Protein AF-A0AA51B6Q6-F1 (afdb_monomer)

Solvent-accessible surface area (backbone atoms only — not comparable to full-atom values): 3293 Å² total; per-residue (Å²): 120,49,76,47,80,46,77,55,96,93,41,80,41,84,43,78,46,75,83,66,82,77,72,70,80,94,62,102,69,55,71,89,62,67,62,98,57,95,76,84,87,88,85,133

Radius of gyration: 12.87 Å; Cα contacts (8 Å, |Δi|>4): 28; chains: 1; bounding box: 26×21×30 Å

InterPro domains:
  IPR001806 Small GTPase [PF00071] (3-44)
  IPR027417 P-loop containing nucleoside triphosphate hydrolase [G3DSA:3.40.50.300] (1-44)
  IPR027417 P-loop containing nucleoside triphosphate hydrolase [SSF52540] (2-44)

Structure (mmCIF, N/CA/C/O backbone):
data_AF-A0AA51B6Q6-F1
#
_entry.id   AF-A0AA51B6Q6-F1
#
loop_
_atom_site.group_PDB
_atom_site.id
_atom_site.type_symbol
_atom_site.label_atom_id
_atom_site.label_alt_id
_atom_site.label_comp_id
_atom_site.label_asym_id
_atom_site.label_entity_id
_atom_site.label_seq_id
_atom_site.pdbx_PDB_ins_code
_atom_site.Cartn_x
_atom_site.Cartn_y
_atom_site.Cartn_z
_atom_site.occupancy
_atom_site.B_iso_or_equiv
_atom_site.auth_seq_id
_atom_site.auth_comp_id
_atom_site.auth_asym_id
_atom_site.auth_atom_id
_atom_site.pdbx_PDB_model_num
ATOM 1 N N . ALA A 1 1 ? 8.598 5.930 0.134 1.00 73.94 1 ALA A N 1
ATOM 2 C CA . ALA A 1 1 ? 7.425 5.463 0.902 1.00 73.94 1 ALA A CA 1
ATOM 3 C C . ALA A 1 1 ? 6.678 6.680 1.419 1.00 73.94 1 ALA A C 1
ATOM 5 O O . ALA A 1 1 ? 7.323 7.618 1.873 1.00 73.94 1 ALA A O 1
ATOM 6 N N . PHE A 1 2 ? 5.359 6.679 1.296 1.00 87.81 2 PHE A N 1
ATOM 7 C CA . PHE A 1 2 ? 4.473 7.765 1.703 1.00 87.81 2 PHE A CA 1
ATOM 8 C C . PHE A 1 2 ? 3.614 7.286 2.873 1.00 87.81 2 PHE A C 1
ATOM 10 O O . PHE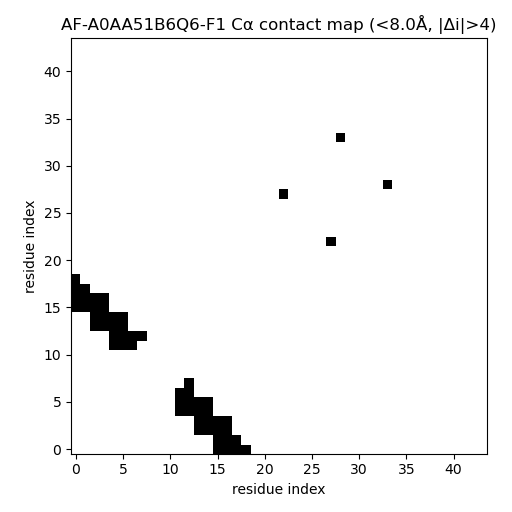 A 1 2 ? 3.133 6.160 2.843 1.00 87.81 2 PHE A O 1
ATOM 17 N N . THR A 1 3 ? 3.416 8.110 3.897 1.00 93.69 3 THR A N 1
ATOM 18 C CA . THR A 1 3 ? 2.598 7.748 5.061 1.00 93.69 3 THR A CA 1
ATOM 19 C C . THR A 1 3 ? 1.333 8.589 5.085 1.00 93.69 3 THR A C 1
ATOM 21 O O . THR A 1 3 ? 1.382 9.800 4.866 1.00 93.69 3 THR A O 1
ATOM 24 N N . LYS A 1 4 ? 0.197 7.954 5.374 1.00 94.56 4 LYS A N 1
ATOM 25 C CA . LYS A 1 4 ? -1.103 8.609 5.493 1.00 94.56 4 LYS A CA 1
ATOM 26 C C . LYS A 1 4 ? -1.875 8.066 6.687 1.00 94.56 4 LYS A C 1
ATOM 28 O O . LYS A 1 4 ? -1.984 6.856 6.851 1.00 94.56 4 LYS A O 1
ATOM 33 N N . PHE A 1 5 ? -2.478 8.961 7.460 1.00 96.38 5 PHE A N 1
ATOM 34 C CA . PHE A 1 5 ? -3.440 8.583 8.490 1.00 96.38 5 PHE A CA 1
ATOM 35 C C . PHE A 1 5 ? -4.824 8.390 7.868 1.00 96.38 5 PHE A C 1
ATOM 37 O O . PHE A 1 5 ? -5.302 9.245 7.115 1.00 96.38 5 PHE A O 1
ATOM 44 N N . ILE A 1 6 ? -5.462 7.258 8.158 1.00 95.56 6 ILE A N 1
ATOM 45 C CA . ILE A 1 6 ? -6.839 6.963 7.753 1.00 95.56 6 ILE A CA 1
ATOM 46 C C . ILE A 1 6 ? -7.679 6.639 8.983 1.00 95.56 6 ILE A C 1
ATOM 48 O O . ILE A 1 6 ? -7.217 5.969 9.902 1.00 95.56 6 ILE A O 1
ATOM 52 N N . ARG A 1 7 ? -8.936 7.085 8.987 1.00 96.69 7 ARG A N 1
ATOM 53 C CA . ARG A 1 7 ? -9.902 6.734 10.028 1.00 96.69 7 ARG A CA 1
ATOM 54 C C . ARG A 1 7 ? -10.930 5.767 9.462 1.00 96.69 7 ARG A C 1
ATOM 56 O O . ARG A 1 7 ? -11.603 6.091 8.487 1.00 96.69 7 ARG A O 1
ATOM 63 N N . LEU A 1 8 ? -11.060 4.601 10.081 1.00 95.19 8 LEU A N 1
ATOM 64 C CA . LEU A 1 8 ? -11.958 3.533 9.650 1.00 95.19 8 LEU A CA 1
ATOM 65 C C . LEU A 1 8 ? -12.620 2.927 10.890 1.00 95.19 8 LEU A C 1
ATOM 67 O O . LEU A 1 8 ? -11.934 2.586 11.847 1.00 95.19 8 LEU A O 1
ATOM 71 N N . ASN A 1 9 ? -13.954 2.855 10.913 1.00 95.44 9 ASN A N 1
ATOM 72 C CA . ASN A 1 9 ? -14.732 2.337 12.051 1.00 95.44 9 ASN A CA 1
ATOM 73 C C . ASN A 1 9 ? -14.351 2.949 13.416 1.00 95.44 9 ASN A C 1
ATOM 75 O O . ASN A 1 9 ? -14.262 2.250 14.418 1.00 95.44 9 ASN A O 1
ATOM 79 N N . SER A 1 10 ? -14.126 4.267 13.455 1.00 95.44 10 SER A N 1
ATOM 80 C CA . SER A 1 10 ? -13.685 5.012 14.650 1.00 95.44 10 SER A CA 1
ATOM 81 C C . SER A 1 10 ? -12.268 4.708 15.149 1.00 95.44 10 SER A C 1
ATOM 83 O O . SER A 1 10 ? -11.866 5.275 16.163 1.00 95.44 10 SER A O 1
ATOM 85 N N . THR A 1 11 ? -11.489 3.911 14.420 1.00 97.00 11 TH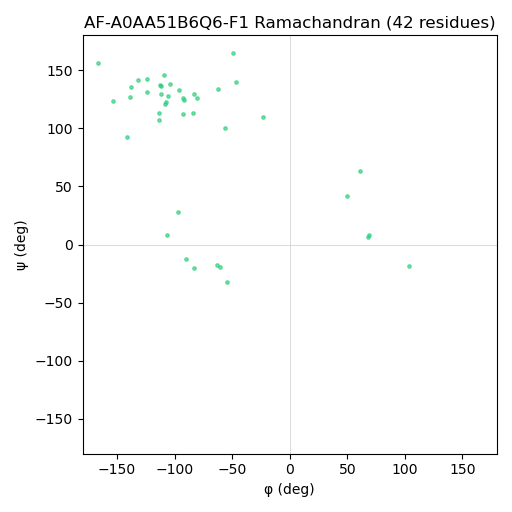R A N 1
ATOM 86 C CA . THR A 1 11 ? -10.067 3.675 14.682 1.00 97.00 11 THR A CA 1
ATOM 87 C C . THR A 1 11 ? -9.216 4.457 13.689 1.00 97.00 11 THR A C 1
ATOM 89 O O . THR A 1 11 ? -9.546 4.547 12.506 1.00 97.00 11 THR A O 1
ATOM 92 N N . GLU A 1 12 ? -8.136 5.059 14.177 1.00 97.19 12 GLU A N 1
ATOM 93 C CA . GLU A 1 12 ? -7.147 5.744 13.351 1.00 97.19 12 GLU A CA 1
ATOM 94 C C . GLU A 1 12 ? -5.977 4.801 13.069 1.00 97.19 12 GLU A C 1
ATOM 96 O O . GLU A 1 12 ? -5.475 4.131 13.970 1.00 97.19 12 GLU A O 1
ATOM 101 N N . TYR A 1 13 ? -5.571 4.735 11.808 1.00 95.56 13 TYR A N 1
ATOM 102 C CA . TYR A 1 13 ? -4.496 3.882 11.330 1.00 95.56 13 TYR A CA 1
ATOM 103 C C . TYR A 1 13 ? -3.459 4.735 10.618 1.00 95.56 13 TYR A C 1
ATOM 105 O O . TYR A 1 13 ? -3.794 5.513 9.722 1.00 95.56 13 TYR A O 1
ATOM 113 N N . GLU A 1 14 ? -2.196 4.540 10.972 1.00 96.12 14 GLU A N 1
ATOM 114 C CA . GLU A 1 14 ? -1.075 5.016 10.175 1.00 96.12 14 GLU A CA 1
ATOM 115 C C . GLU A 1 14 ? -0.788 3.993 9.074 1.00 96.12 14 GLU A C 1
ATOM 117 O O . GLU A 1 14 ? -0.396 2.857 9.340 1.00 96.12 14 GLU A O 1
ATOM 122 N N . VAL A 1 15 ? -1.010 4.381 7.822 1.00 94.12 15 VAL A N 1
ATOM 123 C CA . VAL A 1 15 ? -0.798 3.513 6.664 1.00 94.12 15 VAL A CA 1
ATOM 124 C C . VAL A 1 15 ? 0.429 3.980 5.902 1.00 94.12 15 VAL A C 1
ATOM 126 O O . VAL A 1 15 ? 0.482 5.105 5.400 1.00 94.12 15 VAL A O 1
ATOM 129 N N . LYS A 1 16 ? 1.408 3.083 5.776 1.00 92.69 16 LYS A N 1
ATOM 130 C CA . LYS A 1 16 ? 2.603 3.275 4.954 1.00 92.69 16 LYS A CA 1
ATOM 131 C C . LYS A 1 16 ? 2.368 2.697 3.561 1.00 92.69 16 LYS A C 1
ATOM 133 O O . LYS A 1 16 ? 2.255 1.490 3.383 1.00 92.69 16 LYS A O 1
ATOM 138 N N . LEU A 1 17 ? 2.314 3.579 2.574 1.00 89.06 17 LEU A N 1
ATOM 139 C CA . LEU A 1 17 ? 2.166 3.276 1.158 1.00 89.06 17 LEU A CA 1
ATOM 140 C C . LEU A 1 17 ? 3.552 3.182 0.508 1.00 89.06 17 LEU A C 1
ATOM 142 O O . LEU A 1 17 ? 4.385 4.094 0.605 1.00 89.06 17 LEU A O 1
ATOM 146 N N . VAL A 1 18 ? 3.801 2.060 -0.158 1.00 85.94 18 VAL A N 1
ATOM 147 C CA . VAL A 1 18 ? 5.015 1.815 -0.938 1.00 85.94 18 VAL A CA 1
ATOM 148 C C . VAL A 1 18 ? 4.596 1.711 -2.396 1.00 85.94 18 VAL A C 1
ATOM 150 O O . VAL A 1 18 ? 3.870 0.797 -2.763 1.00 85.94 18 VAL A O 1
ATOM 153 N N . ASP A 1 19 ? 5.024 2.681 -3.199 1.00 81.44 19 ASP A N 1
ATOM 154 C CA . ASP A 1 19 ? 4.897 2.618 -4.651 1.00 81.44 19 ASP A CA 1
ATOM 155 C C . ASP A 1 19 ? 6.042 1.755 -5.190 1.00 81.44 19 ASP A C 1
ATOM 157 O O . ASP A 1 19 ? 7.208 1.989 -4.858 1.00 81.44 19 ASP A O 1
ATOM 161 N N . THR A 1 20 ? 5.704 0.736 -5.973 1.00 74.94 20 THR A N 1
ATOM 162 C CA . THR A 1 20 ? 6.665 -0.165 -6.617 1.00 74.94 20 THR A CA 1
ATOM 163 C C . THR A 1 20 ? 6.945 0.256 -8.060 1.00 74.94 20 THR A C 1
ATOM 165 O O . THR A 1 20 ? 7.220 -0.617 -8.879 1.00 74.94 20 THR A O 1
ATOM 168 N N . ALA A 1 21 ? 6.809 1.557 -8.367 1.00 64.06 21 ALA A N 1
ATOM 169 C CA . ALA A 1 21 ? 7.017 2.199 -9.666 1.00 64.06 21 ALA A CA 1
ATOM 170 C C . ALA A 1 21 ? 7.954 1.403 -10.590 1.00 64.06 21 ALA A C 1
ATOM 172 O O . ALA A 1 21 ? 9.152 1.319 -10.332 1.00 64.06 21 ALA A O 1
ATOM 173 N N . GLY A 1 22 ? 7.377 0.821 -11.649 1.00 60.88 22 GLY A N 1
ATOM 174 C CA . GLY A 1 22 ? 8.112 0.065 -12.662 1.00 60.88 22 GLY A CA 1
ATOM 175 C C . GLY 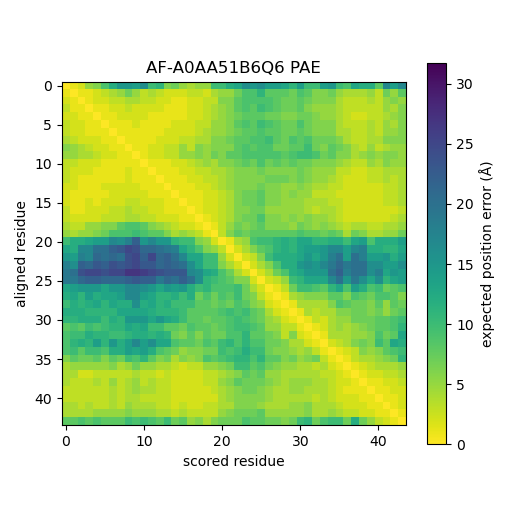A 1 22 ? 8.833 -1.152 -12.095 1.00 60.88 22 GLY A C 1
ATOM 176 O O . GLY A 1 22 ? 10.056 -1.204 -12.153 1.00 60.88 22 GLY A O 1
ATOM 177 N N . GLN A 1 23 ? 8.094 -2.131 -11.556 1.00 57.09 23 GLN A N 1
ATOM 178 C CA . GLN A 1 23 ? 8.650 -3.477 -11.415 1.00 57.09 23 GLN A CA 1
ATOM 179 C C . GLN A 1 23 ? 9.098 -3.920 -12.806 1.00 57.09 23 GLN A C 1
ATOM 181 O O . GLN A 1 23 ? 8.270 -4.296 -13.639 1.00 57.09 23 GLN A O 1
ATOM 186 N N . ASP A 1 24 ? 10.406 -3.813 -13.044 1.00 57.38 24 ASP A N 1
ATOM 187 C CA . ASP A 1 24 ? 11.077 -4.539 -14.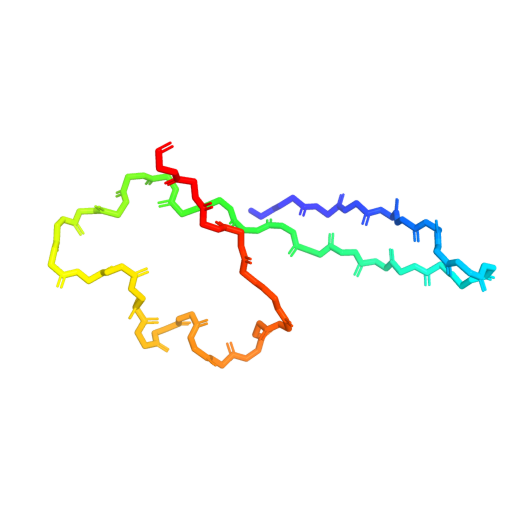101 1.00 57.38 24 ASP A CA 1
ATOM 188 C C . ASP A 1 24 ? 10.614 -5.993 -14.022 1.00 57.38 24 ASP A C 1
ATOM 190 O O . ASP A 1 24 ? 10.353 -6.545 -12.948 1.00 57.38 24 ASP A O 1
ATOM 194 N N . GLU A 1 25 ? 10.408 -6.525 -15.215 1.00 61.00 25 GLU A N 1
ATOM 195 C CA . GLU A 1 25 ? 9.639 -7.706 -15.564 1.00 61.00 25 GLU A CA 1
ATOM 196 C C . GLU A 1 25 ? 9.983 -8.936 -14.689 1.00 61.00 25 GLU A C 1
ATOM 198 O O . GLU A 1 25 ? 10.998 -8.987 -14.009 1.00 61.00 25 GLU A O 1
ATOM 203 N N . TYR A 1 26 ? 9.134 -9.966 -14.722 1.00 56.44 26 TYR A N 1
ATOM 204 C CA . TYR A 1 26 ? 9.333 -11.325 -14.170 1.00 56.44 26 TYR A CA 1
ATOM 205 C C . TYR A 1 26 ? 8.634 -11.701 -12.854 1.00 56.44 26 TYR A C 1
ATOM 207 O O . TYR A 1 26 ? 8.436 -12.899 -12.650 1.00 56.44 26 TYR A O 1
ATOM 215 N N . SER A 1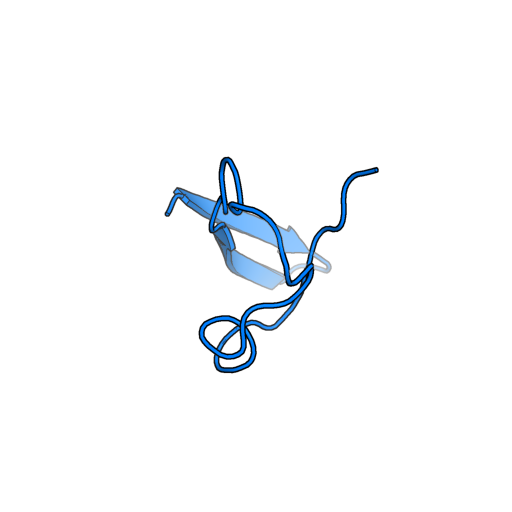 27 ? 8.152 -10.784 -12.004 1.00 61.03 27 SER A N 1
ATOM 216 C CA . SER A 1 27 ? 7.234 -11.196 -10.923 1.00 61.03 27 SER A CA 1
ATOM 217 C C . SER A 1 27 ? 6.294 -10.091 -10.449 1.00 61.03 27 SER A C 1
ATOM 219 O O . SER A 1 27 ? 6.727 -9.062 -9.947 1.00 61.03 27 SER A O 1
ATOM 221 N N . ILE A 1 28 ? 4.986 -10.361 -10.515 1.00 65.44 28 ILE A N 1
ATOM 222 C CA . ILE A 1 28 ? 3.922 -9.506 -9.950 1.00 65.44 28 ILE A CA 1
ATOM 223 C C . ILE A 1 28 ? 4.092 -9.354 -8.424 1.00 65.44 28 ILE A C 1
ATOM 225 O O . ILE A 1 28 ? 3.555 -8.428 -7.821 1.00 65.44 28 ILE A O 1
ATOM 229 N N . PHE A 1 29 ? 4.848 -10.260 -7.791 1.00 70.19 29 PHE A N 1
ATOM 230 C CA . PHE A 1 29 ? 5.027 -10.290 -6.348 1.00 70.19 29 PHE A CA 1
ATOM 231 C C . PHE A 1 29 ? 6.464 -10.661 -5.950 1.00 70.19 29 PHE A C 1
ATOM 233 O O . PHE A 1 29 ? 6.809 -11.840 -5.819 1.00 70.19 29 PHE A O 1
ATOM 240 N N . PRO A 1 30 ? 7.340 -9.668 -5.757 1.00 67.56 30 PRO A N 1
ATOM 241 C CA . PRO A 1 30 ? 8.671 -9.894 -5.215 1.00 67.56 30 PRO A CA 1
ATOM 242 C C . PRO A 1 30 ? 8.606 -10.470 -3.796 1.00 67.56 30 PRO A C 1
ATOM 244 O O . PRO A 1 30 ? 7.917 -9.932 -2.930 1.00 67.56 30 PRO A O 1
ATOM 247 N N . LEU A 1 31 ? 9.401 -11.507 -3.516 1.00 68.88 31 LEU A N 1
ATOM 248 C CA . LEU A 1 31 ? 9.552 -12.070 -2.163 1.00 68.88 31 LEU A CA 1
ATOM 249 C C . LEU A 1 31 ? 9.952 -11.006 -1.126 1.00 68.88 31 LEU A C 1
ATOM 251 O O . LEU A 1 31 ? 9.513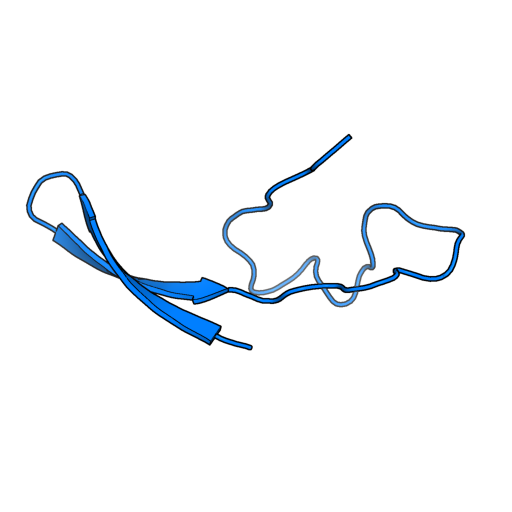 -11.071 0.019 1.00 68.88 31 LEU A O 1
ATOM 255 N N . GLN A 1 32 ? 10.714 -9.985 -1.527 1.00 70.44 32 GLN A N 1
ATOM 256 C CA . GLN A 1 32 ? 11.101 -8.864 -0.660 1.00 70.44 32 GLN A CA 1
ATOM 257 C C . GLN A 1 32 ? 9.916 -8.009 -0.167 1.00 70.44 32 GLN A C 1
ATOM 259 O O . GLN A 1 32 ? 10.070 -7.279 0.805 1.00 70.44 32 GLN A O 1
ATOM 264 N N . TYR A 1 33 ? 8.746 -8.103 -0.811 1.00 68.88 33 TYR A N 1
ATOM 265 C CA . TYR A 1 33 ? 7.507 -7.453 -0.374 1.00 68.88 33 TYR A CA 1
ATOM 266 C C . TYR A 1 33 ? 6.497 -8.440 0.219 1.00 68.88 33 TYR A C 1
ATOM 268 O O . TYR A 1 33 ? 5.370 -8.052 0.485 1.00 68.88 33 TYR A O 1
ATOM 276 N N . SER A 1 34 ? 6.875 -9.706 0.429 1.00 70.00 34 SER A N 1
ATOM 277 C CA . SER A 1 34 ? 5.969 -10.733 0.967 1.00 70.00 34 SER A CA 1
ATOM 278 C C . SER A 1 34 ? 5.862 -10.729 2.495 1.00 70.00 34 SER A C 1
ATOM 280 O O . SER A 1 34 ? 4.885 -11.237 3.043 1.00 70.00 34 SER A O 1
ATOM 282 N N . MET A 1 35 ? 6.850 -10.148 3.180 1.00 72.56 35 MET A N 1
ATOM 283 C CA . MET A 1 35 ? 6.888 -9.997 4.634 1.00 72.56 35 MET A CA 1
ATOM 284 C C . MET A 1 35 ? 6.699 -8.524 5.012 1.00 72.56 35 MET A C 1
ATOM 286 O O . MET A 1 35 ? 7.121 -7.634 4.279 1.00 72.56 35 MET A O 1
ATOM 290 N N . ASP A 1 36 ? 6.037 -8.279 6.143 1.00 80.69 36 ASP A N 1
ATOM 291 C CA . ASP A 1 36 ? 5.747 -6.952 6.715 1.00 80.69 36 ASP A CA 1
ATOM 292 C C . ASP A 1 36 ? 4.741 -6.063 5.951 1.00 80.69 36 ASP A C 1
ATOM 294 O O . ASP A 1 36 ? 4.510 -4.912 6.332 1.00 80.69 36 ASP A O 1
ATOM 298 N N . PHE A 1 37 ? 4.064 -6.600 4.929 1.00 84.06 37 PHE A N 1
ATOM 299 C CA . PHE A 1 37 ? 2.930 -5.948 4.264 1.00 84.06 37 PHE A CA 1
ATOM 300 C C . PHE A 1 37 ? 1.600 -6.598 4.649 1.00 84.06 37 PHE A C 1
ATOM 302 O O . PHE A 1 37 ? 1.405 -7.804 4.509 1.00 84.06 37 PHE A O 1
ATOM 309 N N . HIS A 1 38 ? 0.650 -5.772 5.091 1.00 90.00 38 HIS A N 1
ATOM 310 C CA . HIS A 1 38 ? -0.690 -6.214 5.500 1.00 90.00 38 HIS A CA 1
ATOM 311 C C . HIS A 1 38 ? -1.714 -6.215 4.356 1.00 90.00 38 HIS A C 1
ATOM 313 O O . HIS A 1 38 ? -2.811 -6.745 4.509 1.00 90.00 38 HIS A O 1
ATOM 319 N N . GLY A 1 39 ? -1.390 -5.595 3.223 1.00 87.50 39 GLY A N 1
ATOM 320 C CA . GLY A 1 39 ? -2.301 -5.474 2.094 1.00 87.50 39 GLY A CA 1
ATOM 321 C C . GLY A 1 39 ? -1.587 -5.012 0.833 1.00 87.50 39 GLY A C 1
ATOM 322 O O . GLY A 1 39 ? -0.542 -4.367 0.900 1.00 87.50 39 GLY A O 1
ATOM 323 N N . TYR A 1 40 ? -2.184 -5.347 -0.310 1.00 86.25 40 TYR A N 1
ATOM 324 C CA . TYR A 1 40 ? -1.652 -5.075 -1.641 1.00 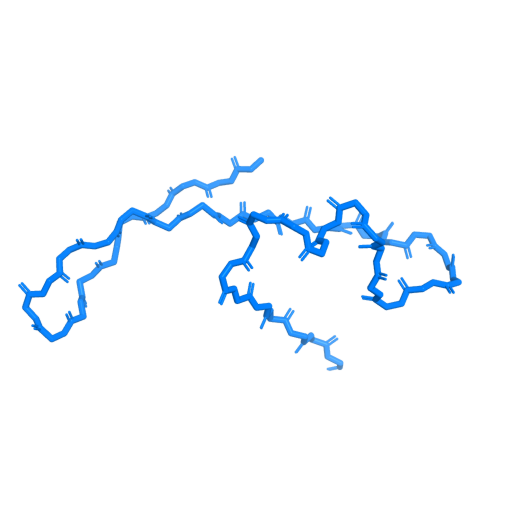86.25 40 TYR A CA 1
ATOM 325 C C . TYR A 1 40 ? -2.751 -4.458 -2.498 1.00 86.25 40 TYR A C 1
ATOM 327 O O . TYR A 1 40 ? -3.912 -4.859 -2.415 1.00 86.25 40 TYR A O 1
ATOM 335 N N . VAL A 1 41 ? -2.380 -3.485 -3.325 1.00 85.50 41 VAL A N 1
ATOM 336 C CA . VAL A 1 41 ? -3.271 -2.877 -4.314 1.00 85.50 41 VAL A CA 1
ATOM 337 C C . VAL A 1 41 ? -2.729 -3.247 -5.687 1.00 85.50 41 VAL A C 1
ATOM 339 O O . VAL A 1 41 ? -1.685 -2.744 -6.089 1.00 85.50 41 VAL A O 1
ATOM 342 N N . LEU A 1 42 ? -3.421 -4.153 -6.381 1.00 82.00 42 LEU A N 1
ATOM 343 C CA . LEU A 1 42 ? -3.083 -4.543 -7.748 1.00 82.00 42 LEU A CA 1
ATOM 344 C C . LEU A 1 42 ? -3.859 -3.663 -8.731 1.00 82.00 42 LEU A C 1
ATOM 346 O O . LEU A 1 42 ? -5.088 -3.606 -8.672 1.00 82.00 42 LEU A O 1
ATOM 350 N N . VAL A 1 43 ? -3.137 -2.992 -9.624 1.00 79.81 43 VAL A N 1
ATOM 351 C CA . VAL A 1 43 ? -3.699 -2.156 -10.693 1.00 79.81 43 VAL A CA 1
ATOM 352 C C . VAL A 1 43 ? -3.403 -2.844 -12.027 1.00 79.81 43 VAL A C 1
ATOM 354 O O . VAL A 1 43 ? -2.261 -3.245 -12.251 1.00 79.81 43 VAL A O 1
ATOM 357 N N . TYR A 1 44 ? -4.425 -3.009 -12.871 1.00 72.06 44 TYR A N 1
ATOM 358 C CA . TYR A 1 44 ? -4.357 -3.618 -14.205 1.00 72.06 44 TYR A CA 1
ATOM 359 C C . TYR A 1 44 ? -4.997 -2.705 -15.251 1.00 72.06 44 TYR A C 1
ATOM 361 O O . TYR A 1 44 ? -5.890 -1.914 -14.868 1.00 72.06 44 TYR A O 1
#

Organism: NCBI:txid2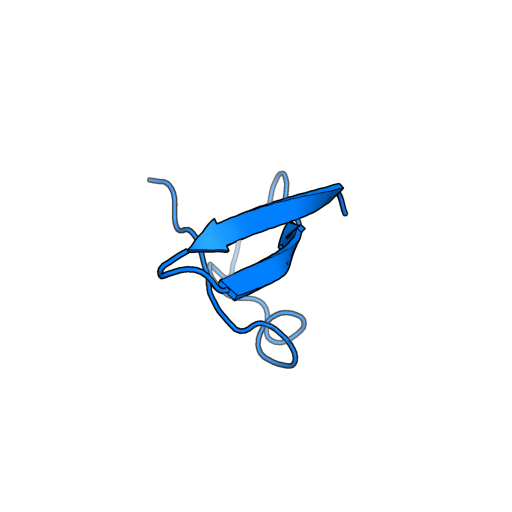847601

Foldseek 3Di:
DDWDWDADPNDIDIDDDDDPPDPDDDDPDDPVQVPPDPDDDDDD

Mean predicted aligned error: 6.6 Å

Secondary structure (DSSP, 8-state):
-EEEEEEETTEEEEEEE----S--SS-SS-GGGSSS-S------

pLDDT: mean 80.65, std 13.29, range [56.44, 97.19]

Sequence (44 aa):
AFTKFIRLNSTEYEVKLV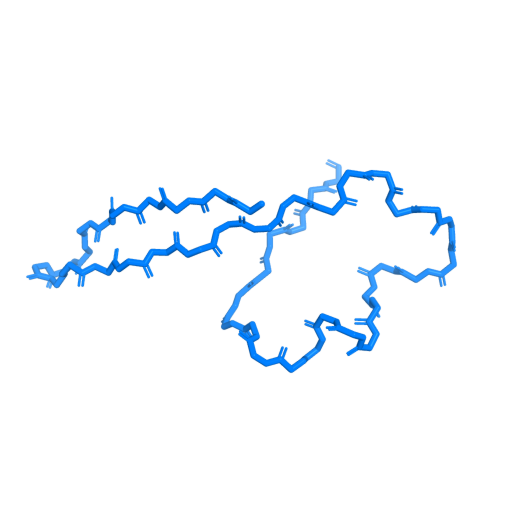DTAGQDEYSIFPLQYSMDFHGYVLVY